Protein AF-A0A7V8DP72-F1 (afdb_monomer)

Foldseek 3Di:
DPPDPDPLQLLLLLLVVQLCVPPVDDQPFDPVLSVQLSVLSNVLQVVLVVLVQDADADDPPDPDGDPLSLLLLQLLQCLVVVVPVSNQLSLCLNSVARDDPVSSVSSSSSSVSCVVRRRHRPHPPPPPDPRPPHPDDNDDDDD

Mean predicted aligned error: 9.47 Å

pLDDT: mean 74.62, std 17.78, range [30.67, 95.25]

Solvent-accessible surface area (backbone atoms only — not comparable to full-atom values): 8232 Å² total; per-residue (Å²): 133,81,78,76,63,56,68,18,55,46,52,33,52,54,54,51,54,56,32,52,70,73,66,82,56,85,62,85,57,50,70,69,38,46,52,50,19,34,50,31,30,25,52,35,42,51,48,37,44,76,73,70,44,80,78,60,72,65,64,97,82,61,88,68,72,31,74,48,48,48,30,48,49,38,24,33,21,21,44,64,69,67,38,63,66,56,19,52,53,26,39,24,64,61,66,64,43,88,69,52,69,70,58,54,50,39,45,39,52,19,23,46,30,30,43,75,23,56,48,62,58,73,74,71,85,63,74,83,69,77,79,76,63,90,87,60,74,84,74,74,82,80,131

Radius of gyration: 14.52 Å; Cα contacts (8 Å, |Δi|>4): 162; chains: 1; bounding box: 36×40×39 Å

Nearest PDB structures (foldseek):
  3bey-assembly1_A  TM=6.006E-01  e=5.080E+00  Methanothermobacter thermautotrophicus str. Delta H

Secondary structure (DSSP, 8-state):
---PPPHHHHHHHHHHHHHHHHH-S-----HHHHHHHHHHHHHHHHHHHHTT-------TT-SSPPHHHHHHHHHHHHHHTT-HHHHHHHHHHHHSSPPPHHHHHHHHHHHHHHHHTT-PPPP--S--PPPPPTT---PPPP-

Sequence (143 aa):
MIKALESGAQLALHAMRRAALQDGKSCPVRTEKVISAQLRMRDFANMLLNDGRHLNLGAIGELEATPDERSLLNVLSAAQHHDQEAFIAALRWLVGREPNDNIRDTARLAAFAFSEAGWTWGAPNVPRAPEPPYGMKAVRPVE

Structure (mmCIF, N/CA/C/O backbone):
data_AF-A0A7V8DP72-F1
#
_entry.id   AF-A0A7V8DP72-F1
#
loop_
_atom_site.group_PDB
_atom_site.id
_atom_site.type_symbol
_atom_site.label_atom_id
_atom_site.label_alt_id
_atom_site.label_comp_id
_atom_site.label_asym_id
_atom_site.label_entity_id
_atom_site.label_seq_id
_atom_site.pdbx_PDB_ins_code
_atom_site.Cartn_x
_atom_site.Cartn_y
_atom_site.Cartn_z
_atom_site.occupancy
_atom_site.B_iso_or_equiv
_atom_site.auth_seq_id
_atom_site.auth_comp_id
_atom_site.auth_asym_id
_atom_site.auth_atom_id
_atom_sit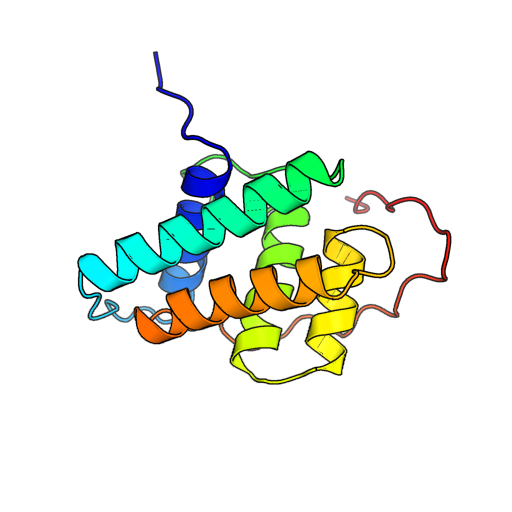e.pdbx_PDB_model_num
ATOM 1 N N . MET A 1 1 ? -11.449 25.802 -6.218 1.00 30.67 1 MET A N 1
ATOM 2 C CA . MET A 1 1 ? -10.019 25.545 -5.946 1.00 30.67 1 MET A CA 1
ATOM 3 C C . MET A 1 1 ? -9.954 24.323 -5.038 1.00 30.67 1 MET A C 1
ATOM 5 O O . MET A 1 1 ? -10.078 24.455 -3.828 1.00 30.67 1 MET A O 1
ATOM 9 N N . ILE A 1 2 ? -9.953 23.120 -5.619 1.00 34.78 2 ILE A N 1
ATOM 10 C CA . ILE A 1 2 ? -9.930 21.877 -4.836 1.00 34.78 2 ILE A CA 1
ATOM 11 C C . ILE A 1 2 ? -8.514 21.779 -4.277 1.00 34.78 2 ILE A C 1
ATOM 13 O O . ILE A 1 2 ? -7.564 21.723 -5.053 1.00 34.78 2 ILE A O 1
ATOM 17 N N . LYS A 1 3 ? -8.360 21.862 -2.952 1.00 39.97 3 LYS A N 1
ATOM 18 C CA . LYS A 1 3 ? -7.073 21.607 -2.298 1.00 39.97 3 LYS A CA 1
ATOM 19 C C . LYS A 1 3 ? -6.677 20.183 -2.679 1.00 39.97 3 LYS A C 1
ATOM 21 O O . LYS A 1 3 ? -7.301 19.240 -2.198 1.00 39.97 3 LYS A O 1
ATOM 26 N N . ALA A 1 4 ? -5.725 20.040 -3.599 1.00 59.25 4 ALA A N 1
ATOM 27 C CA . ALA A 1 4 ? -5.142 18.746 -3.904 1.00 59.25 4 ALA A CA 1
ATOM 28 C C . ALA A 1 4 ? -4.592 18.198 -2.584 1.00 59.25 4 ALA A C 1
ATOM 30 O O . ALA A 1 4 ? -3.815 18.871 -1.905 1.00 59.25 4 ALA A O 1
ATOM 31 N N . LEU A 1 5 ? -5.103 17.047 -2.159 1.00 62.97 5 LEU A N 1
ATOM 32 C CA . LEU A 1 5 ? -4.605 16.369 -0.971 1.00 62.97 5 LEU A CA 1
ATOM 33 C C . LEU A 1 5 ? -3.134 16.015 -1.201 1.00 62.97 5 LEU A C 1
ATOM 35 O O . LEU A 1 5 ? -2.743 15.705 -2.325 1.00 62.97 5 LEU A O 1
ATOM 39 N N . GLU A 1 6 ? -2.321 16.050 -0.145 1.00 75.56 6 GLU A N 1
ATOM 40 C CA . GLU A 1 6 ? -0.961 15.507 -0.212 1.00 75.56 6 GLU A CA 1
ATOM 41 C C . GLU A 1 6 ? -1.025 14.059 -0.715 1.00 75.56 6 GLU A C 1
ATOM 43 O O . GLU A 1 6 ? -1.928 13.315 -0.316 1.00 75.56 6 GLU A O 1
ATOM 48 N N . SER A 1 7 ? -0.073 13.638 -1.555 1.00 70.19 7 SER A N 1
ATOM 49 C CA . SER A 1 7 ? -0.108 12.323 -2.213 1.00 70.19 7 SER A CA 1
ATOM 50 C C . SER A 1 7 ? -0.362 11.187 -1.219 1.00 70.19 7 SER A C 1
ATOM 52 O O . SER A 1 7 ? -1.201 10.331 -1.468 1.00 70.19 7 SER A O 1
ATOM 54 N N . GLY A 1 8 ? 0.270 11.229 -0.041 1.00 73.81 8 GLY A N 1
ATOM 55 C CA . GLY A 1 8 ? 0.049 10.265 1.040 1.00 73.81 8 GLY A CA 1
ATOM 56 C C . GLY A 1 8 ? -1.380 10.218 1.593 1.00 73.81 8 GLY A C 1
ATOM 57 O O . GLY A 1 8 ? -1.904 9.138 1.858 1.00 73.81 8 GLY A O 1
ATOM 58 N N . ALA A 1 9 ? -2.034 11.371 1.729 1.00 76.25 9 ALA A N 1
ATOM 59 C CA . ALA A 1 9 ? -3.424 11.454 2.169 1.00 76.25 9 ALA A CA 1
ATOM 60 C C . ALA A 1 9 ? -4.387 10.964 1.079 1.00 76.25 9 ALA A C 1
ATOM 62 O O . ALA A 1 9 ? -5.340 10.248 1.385 1.00 76.25 9 ALA A O 1
ATOM 63 N N . GLN A 1 10 ? -4.114 11.287 -0.191 1.00 80.44 10 GLN A N 1
ATOM 64 C CA . GLN A 1 10 ? -4.858 10.733 -1.322 1.00 80.44 10 GLN A CA 1
ATOM 65 C C . GLN A 1 10 ? -4.730 9.204 -1.337 1.00 80.44 10 GLN A C 1
ATOM 67 O O . GLN A 1 10 ? -5.734 8.502 -1.286 1.00 80.44 10 GLN A O 1
ATOM 72 N N . LEU A 1 11 ? -3.506 8.683 -1.282 1.00 79.62 11 LEU A N 1
ATOM 73 C CA . LEU A 1 11 ? -3.202 7.254 -1.191 1.00 79.62 11 LEU A CA 1
ATOM 74 C C . LEU A 1 11 ? -3.959 6.548 -0.061 1.00 79.62 11 LEU A C 1
ATOM 76 O O . LEU A 1 11 ? -4.595 5.520 -0.294 1.00 79.62 11 LEU A O 1
ATOM 80 N N . ALA A 1 12 ? -3.947 7.121 1.143 1.00 82.88 12 ALA A N 1
ATOM 81 C CA . ALA A 1 12 ? -4.679 6.573 2.279 1.00 82.88 12 ALA A CA 1
ATOM 82 C C . ALA A 1 12 ? -6.192 6.537 2.027 1.00 82.88 12 ALA A C 1
ATOM 84 O O . ALA A 1 12 ? -6.842 5.535 2.313 1.00 82.88 12 ALA A O 1
ATOM 85 N N . LEU A 1 13 ? -6.756 7.600 1.450 1.00 78.62 13 LEU A N 1
ATOM 86 C CA . LEU A 1 13 ? -8.180 7.667 1.122 1.00 78.62 13 LEU A CA 1
ATOM 87 C C . LEU A 1 13 ? -8.574 6.654 0.043 1.00 78.62 13 LEU A C 1
ATOM 89 O O . LEU A 1 13 ? -9.609 6.002 0.182 1.00 78.62 13 LEU A O 1
ATOM 93 N N . HIS A 1 14 ? -7.758 6.478 -0.997 1.00 79.50 14 HIS A N 1
ATOM 94 C CA . HIS A 1 14 ? -7.991 5.449 -2.012 1.00 79.50 14 HIS A CA 1
ATOM 95 C C . HIS A 1 14 ? -7.941 4.046 -1.391 1.00 79.50 14 HIS A C 1
ATOM 97 O O . HIS A 1 14 ? -8.859 3.252 -1.604 1.00 79.50 14 HIS A O 1
ATOM 103 N N . ALA A 1 15 ? -6.948 3.767 -0.539 1.00 77.44 15 ALA A N 1
ATOM 104 C CA . ALA A 1 15 ? -6.837 2.489 0.161 1.00 77.44 15 ALA A CA 1
ATOM 105 C C . ALA A 1 15 ? -8.059 2.196 1.052 1.00 77.44 15 ALA A C 1
ATOM 107 O O . ALA A 1 15 ? -8.622 1.100 0.983 1.00 77.44 15 ALA A O 1
ATOM 108 N N . MET A 1 16 ? -8.520 3.184 1.829 1.00 77.94 16 MET A N 1
ATOM 109 C CA . MET A 1 16 ? -9.706 3.057 2.687 1.00 77.94 16 MET A CA 1
ATOM 110 C C . MET A 1 16 ? -10.983 2.819 1.885 1.00 77.94 16 MET A C 1
ATOM 112 O O . MET A 1 16 ? -11.778 1.947 2.228 1.00 77.94 16 MET A O 1
ATOM 116 N N . ARG A 1 17 ? -11.190 3.578 0.802 1.00 76.31 17 ARG A N 1
ATOM 117 C CA . ARG A 1 17 ? -12.374 3.424 -0.053 1.00 76.31 17 ARG A CA 1
ATOM 118 C C . ARG A 1 17 ? -12.443 2.035 -0.668 1.00 76.31 17 ARG A C 1
ATOM 120 O O . ARG A 1 17 ? -13.515 1.442 -0.714 1.00 76.31 17 ARG A O 1
ATOM 127 N N . ARG A 1 18 ? -11.309 1.513 -1.134 1.00 72.62 18 ARG A N 1
ATOM 128 C CA . ARG A 1 18 ? -11.244 0.189 -1.762 1.00 72.62 18 ARG A CA 1
ATOM 129 C C . ARG A 1 18 ? -11.448 -0.938 -0.752 1.00 72.62 18 ARG A C 1
ATOM 131 O O . ARG A 1 18 ? -12.151 -1.885 -1.085 1.00 72.62 18 ARG A O 1
ATOM 138 N N . ALA A 1 19 ? -10.936 -0.802 0.473 1.00 71.31 19 ALA A N 1
ATOM 139 C CA . ALA A 1 19 ? -11.243 -1.733 1.562 1.00 71.31 19 ALA A CA 1
ATOM 140 C C . ALA A 1 19 ? -12.747 -1.740 1.900 1.00 71.31 19 ALA A C 1
ATOM 142 O O . ALA A 1 19 ? -13.361 -2.798 2.001 1.00 71.31 19 ALA A O 1
ATOM 143 N N . ALA A 1 20 ? -13.378 -0.562 1.985 1.00 67.31 20 ALA A N 1
ATOM 144 C CA . ALA A 1 20 ? -14.800 -0.440 2.318 1.00 67.31 20 ALA A CA 1
ATOM 145 C C . ALA A 1 20 ? -15.747 -1.072 1.277 1.00 67.31 20 ALA A C 1
ATOM 147 O O . ALA A 1 20 ? -16.838 -1.518 1.631 1.00 67.31 20 ALA A O 1
ATOM 148 N N . LEU A 1 21 ? -15.345 -1.125 0.001 1.00 63.16 21 LEU A N 1
ATOM 149 C CA . LEU A 1 21 ? -16.145 -1.730 -1.070 1.00 63.16 21 LEU A CA 1
ATOM 150 C C . LEU A 1 21 ? -16.156 -3.266 -1.038 1.00 63.16 21 LEU A C 1
ATOM 152 O O . LEU A 1 21 ? -17.069 -3.853 -1.612 1.00 63.16 21 LEU A O 1
ATOM 156 N N . GLN A 1 22 ? -15.166 -3.918 -0.417 1.00 57.94 22 GLN A N 1
ATOM 157 C CA . GLN A 1 22 ? -15.058 -5.381 -0.455 1.00 57.94 22 GLN A CA 1
ATOM 158 C C . GLN A 1 22 ? -15.936 -6.095 0.575 1.00 57.94 22 GLN A C 1
ATOM 160 O O . GLN A 1 22 ? -16.436 -7.171 0.267 1.00 57.94 22 GLN A O 1
ATOM 165 N N . ASP A 1 23 ? -16.183 -5.493 1.742 1.00 52.91 23 ASP A N 1
ATOM 166 C CA . ASP A 1 23 ? -16.837 -6.214 2.843 1.00 52.91 23 ASP A CA 1
ATOM 167 C C . ASP A 1 23 ? -18.233 -5.717 3.228 1.00 52.91 23 ASP A C 1
ATOM 169 O O . ASP A 1 23 ? -18.876 -6.344 4.070 1.00 52.91 23 ASP A O 1
ATOM 173 N N . GLY A 1 24 ? -18.742 -4.618 2.652 1.00 46.06 24 GLY A N 1
ATOM 174 C CA . GLY A 1 24 ? -20.112 -4.113 2.886 1.00 46.06 24 GLY A CA 1
ATOM 175 C C . GLY A 1 24 ? -20.474 -3.803 4.352 1.00 46.06 24 GLY A C 1
ATOM 176 O O . GLY A 1 24 ? -21.573 -3.333 4.644 1.00 46.06 24 GLY A O 1
ATOM 177 N N . LYS A 1 25 ? -19.559 -4.050 5.291 1.00 46.47 25 LYS A N 1
ATOM 178 C CA . LYS A 1 25 ? -19.704 -3.863 6.725 1.00 46.47 25 LYS A CA 1
ATOM 179 C C . LYS A 1 25 ? -18.981 -2.583 7.102 1.00 46.47 25 LYS A C 1
ATOM 181 O O . LYS A 1 25 ? -17.793 -2.417 6.840 1.00 46.47 25 LYS A O 1
ATOM 186 N N . SER A 1 26 ? -19.725 -1.683 7.738 1.00 45.38 26 SER A N 1
ATOM 187 C CA . SER A 1 26 ? -19.198 -0.5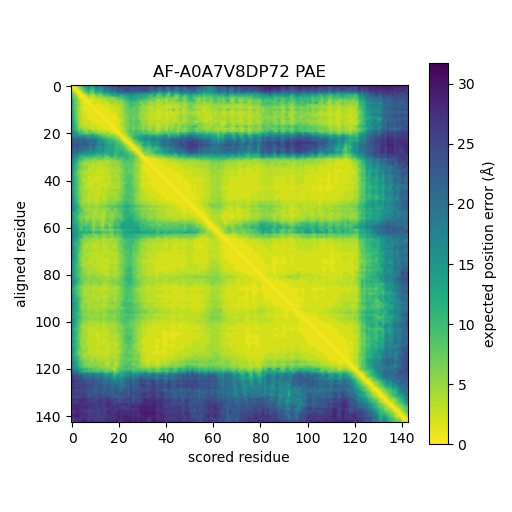09 8.428 1.00 45.38 26 SER A CA 1
ATOM 188 C C . SER A 1 26 ? -18.034 -0.936 9.322 1.00 45.38 26 SER A C 1
ATOM 190 O O . SER A 1 26 ? -18.260 -1.551 10.365 1.00 45.38 26 SER A O 1
ATOM 192 N N . CYS A 1 27 ? -16.795 -0.638 8.921 1.00 51.22 27 CYS A N 1
ATOM 193 C CA . CYS A 1 27 ? -15.641 -0.869 9.781 1.00 51.22 27 CYS A CA 1
ATOM 194 C C . CYS A 1 27 ? -15.868 -0.099 11.097 1.00 51.22 27 CYS A C 1
ATOM 196 O O . CYS A 1 27 ? -16.217 1.085 11.055 1.00 51.22 27 CYS A O 1
ATOM 198 N N . PRO A 1 28 ? -15.720 -0.728 12.274 1.00 52.88 28 PRO A N 1
ATOM 199 C CA . PRO A 1 28 ? -15.812 -0.041 13.556 1.00 52.88 28 PRO A CA 1
ATOM 200 C C . PRO A 1 28 ? -14.499 0.712 13.794 1.00 52.88 28 PRO A C 1
ATOM 202 O O . PRO A 1 28 ? -13.638 0.295 14.568 1.00 52.88 28 PRO A O 1
ATOM 205 N N . VAL A 1 29 ? -14.300 1.795 13.048 1.00 60.88 29 VAL A N 1
ATOM 206 C CA . VAL A 1 29 ? -13.015 2.483 12.999 1.00 60.88 29 VAL A CA 1
ATOM 207 C C . VAL A 1 29 ? -12.877 3.451 14.175 1.00 60.88 29 VAL A C 1
ATOM 209 O O . VAL A 1 29 ? -13.699 4.348 14.354 1.00 60.88 29 VAL A O 1
ATOM 212 N N . ARG A 1 30 ? -11.814 3.309 14.975 1.00 64.31 30 ARG A N 1
ATOM 213 C CA . ARG A 1 30 ? -11.434 4.321 15.977 1.00 64.31 30 ARG A CA 1
ATOM 214 C C . ARG A 1 30 ? -10.642 5.434 15.294 1.00 64.31 30 ARG A C 1
ATOM 216 O O . ARG A 1 30 ? -9.612 5.148 14.686 1.00 64.31 30 ARG A O 1
ATOM 223 N N . THR A 1 31 ? -11.077 6.686 15.440 1.00 73.12 31 THR A N 1
ATOM 224 C CA . THR A 1 31 ? -10.493 7.866 14.770 1.00 73.12 31 THR A CA 1
ATOM 225 C C . THR A 1 31 ? -8.974 7.977 14.939 1.00 73.12 31 THR A C 1
ATOM 227 O O . THR A 1 31 ? -8.271 8.300 13.990 1.00 73.12 31 THR A O 1
ATOM 230 N N . GLU A 1 32 ? -8.431 7.638 16.107 1.00 80.19 32 GLU A N 1
ATOM 231 C CA . GLU A 1 32 ? -6.981 7.677 16.360 1.00 80.19 32 GLU A CA 1
ATOM 232 C C . GLU A 1 32 ? -6.197 6.669 15.508 1.00 80.19 32 GLU A C 1
ATOM 234 O O . GLU A 1 32 ? -5.141 6.986 14.961 1.00 80.19 32 GLU A O 1
ATOM 239 N N . LYS A 1 33 ? -6.737 5.458 15.339 1.00 83.12 33 LYS A N 1
ATOM 240 C CA . LYS A 1 33 ? -6.103 4.420 14.523 1.00 83.12 33 LYS A CA 1
ATOM 241 C C . LYS A 1 33 ? -6.170 4.754 13.035 1.00 83.12 33 LYS A C 1
ATOM 243 O O . LYS A 1 33 ? -5.227 4.460 12.309 1.00 83.12 33 LYS A O 1
ATOM 248 N N . VAL A 1 34 ? -7.231 5.444 12.603 1.00 81.06 34 VAL A N 1
ATOM 249 C CA . VAL A 1 34 ? -7.313 6.026 11.250 1.00 81.06 34 VAL A CA 1
ATOM 250 C C . VAL A 1 34 ? -6.171 6.968 10.991 1.00 81.06 34 VAL A C 1
ATOM 252 O O . VAL A 1 34 ? -5.493 6.846 9.977 1.00 81.06 34 VAL A O 1
ATOM 255 N N . ILE A 1 35 ? -5.973 7.905 11.912 1.00 83.62 35 ILE A N 1
ATOM 256 C CA . ILE A 1 35 ? -4.939 8.919 11.784 1.00 83.62 35 ILE A CA 1
ATOM 257 C C . ILE A 1 35 ? -3.572 8.234 11.735 1.00 83.62 35 ILE A C 1
ATOM 259 O O . ILE A 1 35 ? -2.779 8.539 10.851 1.00 83.62 35 ILE A O 1
ATOM 263 N N . SER A 1 36 ? -3.324 7.242 12.595 1.00 87.44 36 SER A N 1
ATOM 264 C CA . SER A 1 36 ? -2.097 6.436 12.544 1.00 87.44 36 SER A CA 1
ATOM 265 C C . SER A 1 36 ? -1.898 5.762 11.179 1.00 87.44 36 SER A C 1
ATOM 267 O O . SER A 1 36 ? -0.843 5.915 10.564 1.00 87.44 36 SER A O 1
ATOM 269 N N . ALA A 1 37 ? -2.923 5.093 10.642 1.00 86.88 37 ALA A N 1
ATOM 270 C CA . ALA A 1 37 ? -2.861 4.456 9.327 1.00 86.88 37 ALA A CA 1
ATOM 271 C C . ALA A 1 37 ? -2.591 5.464 8.195 1.00 86.88 37 ALA A C 1
ATOM 273 O O . ALA A 1 37 ? -1.753 5.216 7.329 1.00 86.88 37 ALA A O 1
ATOM 274 N N . GLN A 1 38 ? -3.234 6.636 8.232 1.00 85.94 38 GLN A N 1
ATOM 275 C CA . GLN A 1 38 ? -2.991 7.722 7.276 1.00 85.94 38 GLN A CA 1
ATOM 276 C C . GLN A 1 38 ? -1.556 8.238 7.349 1.00 85.94 38 GLN A C 1
ATOM 278 O O . GLN A 1 38 ? -0.933 8.457 6.311 1.00 85.94 38 GLN A O 1
ATOM 283 N N . LEU A 1 39 ? -1.018 8.407 8.559 1.00 89.69 39 LEU A N 1
ATOM 284 C CA . LEU A 1 39 ? 0.360 8.844 8.767 1.00 89.69 39 LEU A CA 1
ATOM 285 C C . LEU A 1 39 ? 1.348 7.820 8.206 1.00 89.69 39 LEU A C 1
ATOM 287 O O . LEU A 1 39 ? 2.222 8.198 7.432 1.00 89.69 39 LEU A O 1
ATOM 291 N N . ARG A 1 40 ? 1.161 6.527 8.495 1.00 92.19 40 ARG A N 1
ATOM 292 C CA . ARG A 1 40 ? 2.021 5.468 7.942 1.00 92.19 40 ARG A CA 1
ATOM 293 C C . ARG A 1 40 ? 1.930 5.370 6.426 1.00 92.19 40 ARG A C 1
ATOM 295 O O . ARG A 1 40 ? 2.941 5.164 5.761 1.00 92.19 40 ARG A O 1
ATOM 302 N N . MET A 1 41 ? 0.739 5.565 5.866 1.00 90.31 41 MET A N 1
ATOM 303 C CA . MET A 1 41 ? 0.567 5.597 4.418 1.00 90.31 41 MET A CA 1
ATOM 304 C C . MET A 1 41 ? 1.268 6.797 3.785 1.00 90.31 41 MET A C 1
ATOM 306 O O . MET A 1 41 ? 1.841 6.683 2.702 1.00 90.31 41 MET A O 1
ATOM 310 N N . ARG A 1 42 ? 1.257 7.944 4.468 1.00 89.81 42 ARG A N 1
ATOM 311 C CA . ARG A 1 42 ? 1.997 9.127 4.040 1.00 89.81 42 ARG A CA 1
ATOM 312 C C . ARG A 1 42 ? 3.503 8.911 4.108 1.00 89.81 42 ARG A C 1
ATOM 314 O O . ARG A 1 42 ? 4.184 9.278 3.157 1.00 89.81 42 ARG A O 1
ATOM 321 N N . ASP A 1 43 ? 4.008 8.282 5.164 1.00 91.50 43 ASP A N 1
ATOM 322 C CA . ASP A 1 43 ? 5.426 7.924 5.270 1.00 91.50 43 ASP A CA 1
ATOM 323 C C . ASP A 1 43 ? 5.835 7.007 4.110 1.00 91.50 43 ASP A C 1
ATOM 325 O O . ASP A 1 43 ? 6.832 7.261 3.431 1.00 91.50 43 ASP A O 1
ATOM 329 N N . PHE A 1 44 ? 5.010 5.997 3.811 1.00 91.56 44 PHE A N 1
ATOM 330 C CA . PHE A 1 44 ? 5.246 5.098 2.687 1.00 91.56 44 PHE A CA 1
ATOM 331 C C . PHE A 1 44 ? 5.234 5.834 1.342 1.00 91.56 44 PHE A C 1
ATOM 333 O O . PHE A 1 44 ? 6.146 5.672 0.533 1.00 91.56 44 PHE A O 1
ATOM 340 N N . ALA A 1 45 ? 4.241 6.691 1.117 1.00 89.00 45 ALA A N 1
ATOM 341 C CA . ALA A 1 45 ? 4.124 7.493 -0.094 1.00 89.00 45 ALA A CA 1
ATOM 342 C C . ALA A 1 45 ? 5.319 8.429 -0.304 1.00 89.00 45 ALA A C 1
ATOM 344 O O . ALA A 1 45 ? 5.855 8.513 -1.407 1.00 89.00 45 ALA A O 1
ATOM 345 N N . ASN A 1 46 ? 5.748 9.112 0.757 1.00 89.38 46 ASN A N 1
ATOM 346 C CA . ASN A 1 46 ? 6.898 10.007 0.722 1.00 89.38 46 ASN A CA 1
ATOM 347 C C . ASN A 1 46 ? 8.179 9.238 0.422 1.00 89.38 46 ASN A C 1
ATOM 349 O O . ASN A 1 46 ? 9.009 9.703 -0.352 1.00 89.38 46 ASN A O 1
ATOM 353 N N . MET A 1 47 ? 8.330 8.044 0.990 1.00 91.31 47 MET A N 1
ATOM 354 C CA . MET A 1 47 ? 9.465 7.192 0.678 1.00 91.31 47 MET A CA 1
ATOM 355 C C . MET A 1 47 ? 9.456 6.756 -0.789 1.00 91.31 47 MET A C 1
ATOM 357 O O . MET A 1 47 ? 10.490 6.880 -1.429 1.00 91.31 47 MET A O 1
ATOM 361 N N . LEU A 1 48 ? 8.320 6.322 -1.348 1.00 88.81 48 LEU A N 1
ATOM 362 C CA . LEU A 1 48 ? 8.226 5.989 -2.777 1.00 88.81 48 LEU A CA 1
ATOM 363 C C . LEU A 1 48 ? 8.580 7.191 -3.660 1.00 88.81 48 LEU A C 1
ATOM 365 O O . LEU A 1 48 ? 9.339 7.049 -4.615 1.00 88.81 48 LEU A O 1
ATOM 369 N N . LEU A 1 49 ? 8.089 8.380 -3.310 1.00 87.75 49 LEU A N 1
ATOM 370 C CA . LEU A 1 49 ? 8.401 9.612 -4.028 1.00 87.75 49 LEU A CA 1
ATOM 371 C C . LEU A 1 49 ? 9.901 9.939 -3.979 1.00 87.75 49 LEU A C 1
ATOM 373 O O . LEU A 1 49 ? 10.500 10.208 -5.018 1.00 87.75 49 LEU A O 1
ATOM 377 N N . ASN A 1 50 ? 10.514 9.868 -2.795 1.00 87.25 50 ASN A N 1
ATOM 378 C CA . ASN A 1 50 ? 11.950 10.094 -2.601 1.00 87.25 50 ASN A CA 1
ATOM 379 C C . ASN A 1 50 ? 12.804 9.045 -3.328 1.00 87.25 50 ASN A C 1
ATOM 381 O O . ASN A 1 50 ? 13.913 9.341 -3.765 1.00 87.25 50 ASN A O 1
ATOM 385 N N . ASP A 1 51 ? 12.272 7.834 -3.484 1.00 84.06 51 ASP A N 1
ATOM 386 C CA . ASP A 1 51 ? 12.876 6.729 -4.228 1.00 84.06 51 ASP A CA 1
ATOM 387 C C . ASP A 1 51 ? 12.755 6.905 -5.762 1.00 84.06 51 ASP A C 1
ATOM 389 O O . ASP A 1 51 ? 13.338 6.135 -6.532 1.00 84.06 51 ASP A O 1
ATOM 393 N N . GLY A 1 52 ? 12.032 7.943 -6.210 1.00 84.62 52 GLY A N 1
ATOM 394 C CA . GLY A 1 52 ? 11.788 8.294 -7.612 1.00 84.62 52 GLY A CA 1
ATOM 395 C C . GLY A 1 52 ? 10.523 7.667 -8.210 1.00 84.62 52 GLY A C 1
ATOM 396 O O . GLY A 1 52 ? 10.287 7.778 -9.415 1.00 84.62 52 GLY A O 1
ATOM 397 N N . ARG A 1 53 ? 9.695 6.998 -7.399 1.00 86.31 53 ARG A N 1
ATOM 398 C CA . ARG A 1 53 ? 8.462 6.340 -7.838 1.00 86.31 53 ARG A CA 1
ATOM 399 C C . ARG A 1 53 ? 7.248 7.250 -7.653 1.00 86.31 53 ARG A C 1
ATOM 401 O O . ARG A 1 53 ? 6.675 7.362 -6.573 1.00 86.31 53 ARG A O 1
ATOM 408 N N . HIS A 1 54 ? 6.797 7.830 -8.760 1.00 85.69 54 HIS A N 1
ATOM 409 C CA . HIS A 1 54 ? 5.544 8.583 -8.832 1.00 85.69 54 HIS A CA 1
ATOM 410 C C . HIS A 1 54 ? 4.382 7.638 -9.129 1.00 85.69 54 HIS A C 1
ATOM 412 O O . HIS A 1 54 ? 4.368 7.026 -10.194 1.00 85.69 54 HIS A O 1
ATOM 418 N N . LEU A 1 55 ? 3.434 7.499 -8.201 1.00 83.62 55 LEU A N 1
ATOM 419 C CA . LEU A 1 55 ? 2.237 6.678 -8.396 1.00 83.62 55 LEU A CA 1
ATOM 420 C C . LEU A 1 55 ? 1.147 7.465 -9.136 1.00 83.62 55 LEU A C 1
ATOM 422 O O . LEU A 1 55 ? 0.828 8.592 -8.760 1.00 83.62 55 LEU A O 1
ATOM 426 N N . ASN A 1 56 ? 0.549 6.848 -10.151 1.00 83.44 56 ASN A N 1
ATOM 427 C CA . ASN A 1 56 ? -0.613 7.355 -10.868 1.00 83.44 56 ASN A CA 1
ATOM 428 C C . ASN A 1 56 ? -1.883 6.924 -10.135 1.00 83.44 56 ASN A C 1
ATOM 430 O O . ASN A 1 56 ? -2.350 5.795 -10.285 1.00 83.44 56 ASN A O 1
ATOM 434 N N . LEU A 1 57 ? -2.425 7.821 -9.320 1.00 81.75 57 LEU A N 1
ATOM 435 C CA . LEU A 1 57 ? -3.657 7.592 -8.568 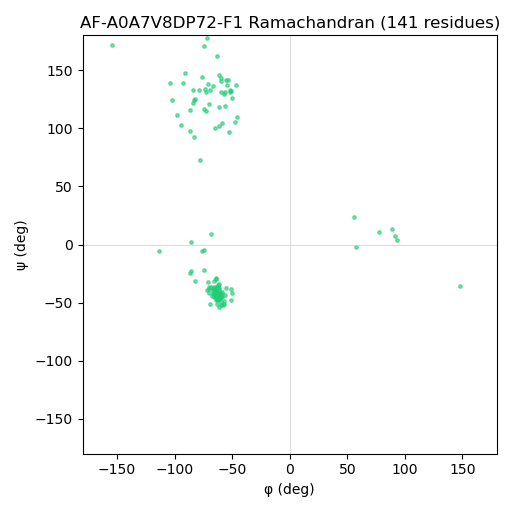1.00 81.75 57 LEU A CA 1
ATOM 436 C C . LEU A 1 57 ? -4.862 8.063 -9.382 1.00 81.75 57 LEU A C 1
ATOM 438 O O . LEU A 1 57 ? -4.758 9.033 -10.135 1.00 81.75 57 LEU A O 1
ATOM 442 N N . GLY A 1 58 ? -5.993 7.384 -9.220 1.00 77.38 58 GLY A N 1
ATOM 443 C CA . GLY A 1 58 ? -7.256 7.779 -9.831 1.00 77.38 58 GLY A CA 1
ATOM 444 C C . GLY A 1 58 ? -7.839 9.021 -9.162 1.00 77.38 58 GLY A C 1
ATOM 445 O O . GLY A 1 58 ? -7.303 9.549 -8.178 1.00 77.38 58 GLY A O 1
ATOM 446 N N . ALA A 1 59 ? -8.976 9.495 -9.668 1.00 75.75 59 ALA A N 1
ATOM 447 C CA . ALA A 1 59 ? -9.688 10.581 -9.011 1.00 75.75 59 ALA A CA 1
ATOM 448 C C . ALA A 1 59 ? -10.445 10.073 -7.774 1.00 75.75 59 ALA A C 1
ATOM 450 O O . ALA A 1 59 ? -11.030 8.986 -7.756 1.00 75.75 59 ALA A O 1
ATOM 451 N N . ILE A 1 60 ? -10.509 10.903 -6.730 1.00 69.19 60 ILE A N 1
ATOM 452 C CA . ILE A 1 60 ? -11.340 10.626 -5.555 1.00 69.19 60 ILE A CA 1
ATOM 453 C C . ILE A 1 60 ? -12.805 10.649 -5.997 1.00 69.19 60 ILE A C 1
ATOM 455 O O . ILE A 1 60 ? -13.421 11.700 -6.118 1.00 69.19 60 ILE A O 1
ATOM 459 N N . GLY A 1 61 ? -13.389 9.478 -6.211 1.00 64.56 61 GLY A N 1
ATOM 460 C CA . GLY A 1 61 ? -14.754 9.353 -6.724 1.00 64.56 61 GLY A CA 1
ATOM 461 C C . GLY A 1 61 ? -14.894 8.114 -7.584 1.00 64.56 61 GLY A C 1
ATOM 462 O O . GLY A 1 61 ? -15.907 7.429 -7.491 1.00 64.56 61 GLY A O 1
ATOM 463 N N . GLU A 1 62 ? -13.833 7.798 -8.317 1.00 70.50 62 GLU A N 1
ATOM 464 C CA . GLU A 1 62 ? -13.788 6.696 -9.258 1.00 70.50 62 GLU A CA 1
ATOM 465 C C . GLU A 1 62 ? -13.779 5.352 -8.532 1.00 70.50 62 GLU A C 1
ATOM 467 O O . GLU A 1 62 ? -13.157 5.166 -7.480 1.00 70.50 62 GLU A O 1
ATOM 472 N N . LEU A 1 63 ? -14.558 4.421 -9.078 1.00 63.81 63 LEU A N 1
ATOM 473 C CA . LEU A 1 63 ? -14.645 3.056 -8.574 1.00 63.81 63 LEU A CA 1
ATOM 474 C C . LEU A 1 63 ? -13.553 2.172 -9.174 1.00 63.81 63 LEU A C 1
ATOM 476 O O . LEU A 1 63 ? -13.203 1.164 -8.565 1.00 63.81 63 LEU A O 1
ATOM 480 N N . GLU A 1 64 ? -13.004 2.529 -10.332 1.00 73.06 64 GLU A N 1
ATOM 481 C CA . GLU A 1 64 ? -11.945 1.759 -10.972 1.00 73.06 64 GLU A CA 1
ATOM 482 C C . GLU A 1 64 ? -10.584 2.130 -10.394 1.00 73.06 64 GLU A C 1
ATOM 484 O O . GLU A 1 64 ? -10.176 3.285 -10.416 1.00 73.06 64 GLU A O 1
ATOM 489 N N . ALA A 1 65 ? -9.885 1.126 -9.860 1.00 74.00 65 ALA A N 1
ATOM 490 C CA . ALA A 1 65 ? -8.532 1.314 -9.363 1.00 74.00 65 ALA A CA 1
ATOM 491 C C . ALA A 1 65 ? -7.541 1.327 -10.529 1.00 74.00 65 ALA A C 1
ATOM 493 O O . ALA A 1 65 ? -7.558 0.403 -11.360 1.00 74.00 65 ALA A O 1
ATOM 494 N N . THR A 1 66 ? -6.642 2.310 -10.535 1.00 82.56 66 THR A N 1
ATOM 495 C CA . THR A 1 66 ? -5.522 2.366 -11.479 1.00 82.56 66 THR A CA 1
ATOM 496 C C . THR A 1 66 ? -4.578 1.171 -11.274 1.00 82.56 66 THR A C 1
ATOM 498 O O . THR A 1 66 ? -4.593 0.528 -10.218 1.00 82.56 66 THR A O 1
ATOM 501 N N . PRO A 1 67 ? -3.712 0.844 -12.247 1.00 81.88 67 PRO A N 1
ATOM 502 C CA . PRO A 1 67 ? -2.706 -0.208 -12.078 1.00 81.88 67 PRO A CA 1
ATOM 503 C C . PRO A 1 67 ? -1.797 -0.004 -10.854 1.00 81.88 67 PRO A C 1
ATOM 505 O O . PRO A 1 67 ? -1.465 -0.967 -10.158 1.00 81.88 67 PRO A O 1
ATOM 508 N N . ASP A 1 68 ? -1.437 1.247 -10.559 1.00 83.88 68 ASP A N 1
ATOM 509 C CA . ASP A 1 68 ? -0.605 1.598 -9.405 1.00 83.88 68 ASP A CA 1
ATOM 510 C C . ASP A 1 68 ? -1.362 1.394 -8.089 1.00 83.88 68 ASP A C 1
ATOM 512 O O . ASP A 1 68 ? -0.819 0.822 -7.146 1.00 83.88 68 ASP A O 1
ATOM 516 N N . GLU A 1 69 ? -2.641 1.773 -8.040 1.00 81.31 69 GLU A N 1
ATOM 517 C CA . GLU A 1 69 ? -3.504 1.526 -6.883 1.00 81.31 69 GLU A CA 1
ATOM 518 C C . GLU A 1 69 ? -3.737 0.032 -6.653 1.00 81.31 69 GLU A C 1
ATOM 520 O O . GLU A 1 69 ? -3.702 -0.427 -5.514 1.00 81.31 69 GLU A O 1
ATOM 525 N N . ARG A 1 70 ? -3.922 -0.759 -7.715 1.00 82.12 70 ARG A N 1
ATOM 526 C CA . ARG A 1 70 ? -4.027 -2.224 -7.608 1.00 82.12 70 ARG A CA 1
ATOM 527 C C . ARG A 1 70 ? -2.738 -2.835 -7.067 1.00 82.12 70 ARG A C 1
ATOM 529 O O . ARG A 1 70 ? -2.793 -3.661 -6.161 1.00 82.12 70 ARG A O 1
ATOM 536 N N . SER A 1 71 ? -1.587 -2.414 -7.591 1.00 85.25 71 SER A N 1
ATOM 537 C CA . SER A 1 71 ? -0.278 -2.907 -7.142 1.00 85.25 71 SER A CA 1
ATOM 538 C C . SER A 1 71 ? -0.040 -2.576 -5.671 1.00 85.25 71 S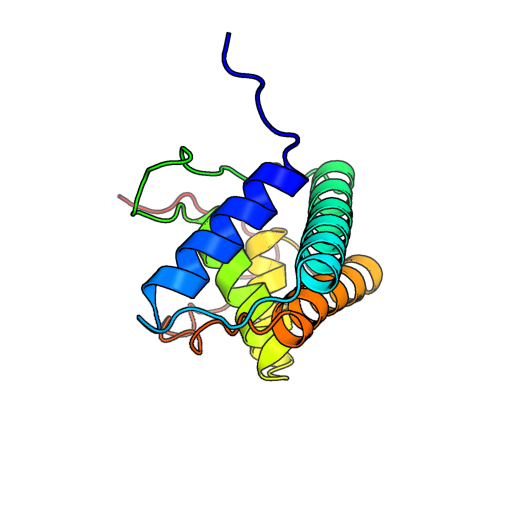ER A C 1
ATOM 540 O O . SER A 1 71 ? 0.382 -3.431 -4.896 1.00 85.25 71 SER A O 1
ATOM 542 N N . LEU A 1 72 ? -0.393 -1.356 -5.265 1.00 86.62 72 LEU A N 1
ATOM 543 C CA . LEU A 1 72 ? -0.352 -0.926 -3.877 1.00 86.62 72 LEU A CA 1
ATOM 544 C C . LEU A 1 72 ? -1.257 -1.780 -2.982 1.00 86.62 72 LEU A C 1
ATOM 546 O O . LEU A 1 72 ? -0.818 -2.247 -1.935 1.00 86.62 72 LEU A O 1
ATOM 550 N N . LEU A 1 73 ? -2.512 -1.993 -3.373 1.00 84.31 73 LEU A N 1
ATOM 551 C CA . LEU A 1 73 ? -3.448 -2.803 -2.592 1.00 84.31 73 LEU A CA 1
ATOM 552 C C . LEU A 1 73 ? -2.965 -4.250 -2.457 1.00 84.31 73 LEU A C 1
ATOM 554 O O . LEU A 1 73 ? -3.097 -4.828 -1.383 1.00 84.31 73 LEU A O 1
ATOM 558 N N . ASN A 1 74 ? -2.341 -4.811 -3.495 1.00 84.81 74 ASN A N 1
ATOM 559 C CA . ASN A 1 74 ? -1.731 -6.139 -3.428 1.00 84.81 74 ASN A CA 1
ATOM 560 C C . ASN A 1 74 ? -0.580 -6.190 -2.415 1.00 84.81 74 ASN A C 1
ATOM 562 O O . ASN A 1 74 ? -0.505 -7.141 -1.642 1.00 84.81 74 ASN A O 1
ATOM 566 N N . VAL A 1 75 ? 0.281 -5.164 -2.374 1.00 89.62 75 VAL A N 1
ATOM 567 C CA . VAL A 1 75 ? 1.353 -5.044 -1.365 1.00 89.62 75 VAL A CA 1
ATOM 568 C C . VAL A 1 75 ? 0.763 -5.040 0.039 1.00 89.62 75 VAL A C 1
ATOM 570 O O . VAL A 1 75 ? 1.181 -5.815 0.899 1.00 89.62 75 VAL A O 1
ATOM 573 N N . LEU A 1 76 ? -0.216 -4.165 0.265 1.00 88.94 76 LEU A N 1
ATOM 574 C CA . LEU A 1 76 ? -0.842 -3.973 1.565 1.00 88.94 76 LEU A CA 1
ATOM 575 C C . LEU A 1 76 ? -1.576 -5.242 2.026 1.00 88.94 76 LEU A C 1
ATOM 577 O O . LEU A 1 76 ? -1.418 -5.675 3.166 1.00 88.94 76 LEU A O 1
ATOM 581 N N . SER A 1 77 ? -2.303 -5.893 1.118 1.00 86.00 77 SER A N 1
ATOM 582 C CA . SER A 1 77 ? -2.976 -7.160 1.386 1.00 86.00 77 SER A CA 1
ATOM 583 C C . SER A 1 77 ? -1.989 -8.285 1.694 1.00 86.00 77 SER A C 1
ATOM 585 O O . SER A 1 77 ? -2.179 -9.004 2.673 1.00 86.00 77 SER A O 1
ATOM 587 N N . ALA A 1 78 ? -0.938 -8.460 0.889 1.00 87.19 78 ALA A N 1
ATOM 588 C CA . ALA A 1 78 ? 0.048 -9.519 1.103 1.00 87.19 78 ALA A CA 1
ATOM 589 C C . ALA A 1 78 ? 0.793 -9.341 2.435 1.00 87.19 78 ALA A C 1
ATOM 591 O O . ALA A 1 78 ? 1.004 -10.311 3.163 1.00 87.19 78 ALA A O 1
ATOM 592 N N . ALA A 1 79 ? 1.108 -8.093 2.803 1.00 90.50 79 ALA A N 1
ATOM 593 C CA . ALA A 1 79 ? 1.683 -7.769 4.103 1.00 90.50 79 ALA A CA 1
ATOM 594 C C . ALA A 1 79 ? 0.751 -8.149 5.268 1.00 90.50 79 ALA A C 1
ATOM 596 O O . ALA A 1 79 ? 1.218 -8.742 6.239 1.00 90.50 79 ALA A O 1
ATOM 597 N N . GLN A 1 80 ? -0.555 -7.865 5.170 1.00 87.50 80 GLN A N 1
ATOM 598 C CA . GLN A 1 80 ? -1.531 -8.244 6.203 1.00 87.50 80 GLN A CA 1
ATOM 599 C C . GLN A 1 80 ? -1.721 -9.759 6.345 1.00 87.50 80 GLN A C 1
ATOM 601 O O . GLN A 1 80 ? -1.980 -10.232 7.447 1.00 87.50 80 GLN A O 1
ATOM 606 N N . HIS A 1 81 ? -1.581 -10.518 5.256 1.00 85.81 81 HIS A N 1
ATOM 607 C CA . HIS A 1 81 ? -1.711 -11.980 5.266 1.00 85.81 81 HIS A CA 1
ATOM 608 C C . HIS A 1 81 ? -0.407 -12.704 5.625 1.00 85.81 81 HIS A C 1
ATOM 610 O O . HIS A 1 81 ? -0.373 -13.932 5.618 1.00 85.81 81 HIS A O 1
ATOM 616 N N . HIS A 1 82 ? 0.664 -11.963 5.930 1.00 86.56 82 HIS A N 1
ATOM 617 C CA . HIS A 1 82 ? 1.995 -12.511 6.195 1.00 86.56 82 HIS A CA 1
ATOM 618 C C . HIS A 1 82 ? 2.555 -13.383 5.049 1.00 86.56 82 HIS A C 1
ATOM 620 O O . HIS A 1 82 ? 3.443 -14.205 5.275 1.00 86.56 82 HIS A O 1
ATOM 626 N N . ASP A 1 83 ? 2.087 -13.183 3.812 1.00 87.06 83 ASP A N 1
ATOM 627 C CA . ASP A 1 83 ? 2.616 -13.861 2.625 1.00 87.06 83 ASP A CA 1
ATOM 628 C C . ASP A 1 83 ? 3.861 -13.110 2.139 1.00 87.06 83 ASP A C 1
ATOM 630 O O . ASP A 1 83 ? 3.780 -12.127 1.399 1.00 87.06 83 ASP A O 1
ATOM 634 N N . GLN A 1 84 ? 5.031 -13.539 2.616 1.00 87.19 84 GLN A N 1
ATOM 635 C CA . GLN A 1 84 ? 6.296 -12.866 2.329 1.00 87.19 84 GLN A CA 1
ATOM 636 C C . GLN A 1 84 ? 6.660 -12.897 0.838 1.00 87.19 84 GLN A C 1
ATOM 638 O O . GLN A 1 84 ? 7.199 -11.908 0.338 1.00 87.19 84 GLN A O 1
ATOM 643 N N . GLU A 1 85 ? 6.367 -13.989 0.130 1.00 84.88 85 GLU A N 1
ATOM 644 C CA . GLU A 1 85 ? 6.666 -14.101 -1.300 1.00 84.88 85 GLU A CA 1
ATOM 645 C C . GLU A 1 85 ? 5.777 -13.156 -2.107 1.00 84.88 85 GLU A C 1
ATOM 647 O O . GLU A 1 85 ? 6.285 -12.330 -2.870 1.00 84.88 85 GLU A O 1
ATOM 652 N N . ALA A 1 86 ? 4.459 -13.202 -1.884 1.00 85.38 86 ALA A N 1
ATOM 653 C CA . ALA A 1 86 ? 3.527 -12.307 -2.562 1.00 85.38 86 ALA A CA 1
ATOM 654 C C . ALA A 1 86 ? 3.791 -10.838 -2.209 1.00 85.38 86 ALA A C 1
ATOM 656 O O . ALA A 1 86 ? 3.669 -9.965 -3.069 1.00 85.38 86 ALA A O 1
ATOM 657 N N . PHE A 1 87 ? 4.200 -10.559 -0.969 1.00 89.31 87 PHE A N 1
ATOM 658 C CA . PHE A 1 87 ? 4.557 -9.218 -0.526 1.00 89.31 87 PHE A CA 1
ATOM 659 C C . PHE A 1 87 ? 5.761 -8.670 -1.293 1.00 89.31 87 PHE A C 1
ATOM 661 O O . PHE A 1 87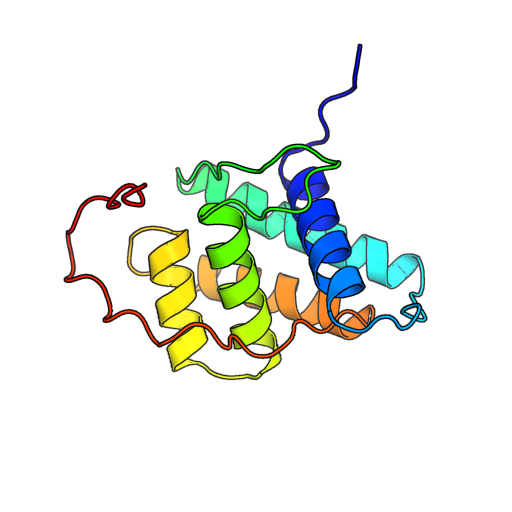 ? 5.681 -7.572 -1.842 1.00 89.31 87 PHE A O 1
ATOM 668 N N . ILE A 1 88 ? 6.857 -9.431 -1.376 1.00 87.81 88 ILE A N 1
ATOM 669 C CA . ILE A 1 88 ? 8.063 -9.001 -2.097 1.00 87.81 88 ILE A CA 1
ATOM 670 C C . ILE A 1 88 ? 7.764 -8.854 -3.592 1.00 87.81 88 ILE A C 1
ATOM 672 O O . ILE A 1 88 ? 8.142 -7.842 -4.182 1.00 87.81 88 ILE A O 1
ATOM 676 N N . ALA A 1 89 ? 7.040 -9.801 -4.193 1.00 85.75 89 ALA A N 1
ATOM 677 C CA . ALA A 1 89 ? 6.674 -9.746 -5.606 1.00 85.75 89 ALA A CA 1
ATOM 678 C C . ALA A 1 89 ? 5.800 -8.521 -5.932 1.00 85.75 89 ALA A C 1
ATOM 680 O O . ALA A 1 89 ? 6.079 -7.786 -6.882 1.00 85.75 89 ALA A O 1
ATOM 681 N N . ALA A 1 90 ? 4.768 -8.251 -5.127 1.00 86.94 90 AL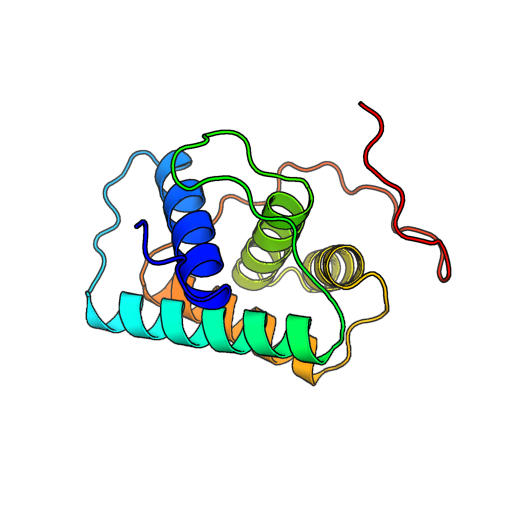A A N 1
ATOM 682 C CA . ALA A 1 90 ? 3.894 -7.096 -5.317 1.00 86.94 90 ALA A CA 1
ATOM 683 C C . ALA A 1 90 ? 4.642 -5.770 -5.093 1.00 86.94 90 ALA A C 1
ATOM 685 O O . ALA A 1 90 ? 4.445 -4.807 -5.835 1.00 86.94 90 ALA A O 1
ATOM 686 N N . LEU A 1 91 ? 5.547 -5.724 -4.113 1.00 89.62 91 LEU A N 1
ATOM 687 C CA . LEU A 1 91 ? 6.377 -4.552 -3.844 1.00 89.62 91 LEU A CA 1
ATOM 688 C C . LEU A 1 91 ? 7.390 -4.306 -4.966 1.00 89.62 91 LEU A C 1
ATOM 690 O O . LEU A 1 91 ? 7.590 -3.160 -5.362 1.00 89.62 91 LEU A O 1
ATOM 694 N N . ARG A 1 92 ? 7.948 -5.365 -5.559 1.00 88.81 92 ARG A N 1
ATOM 695 C CA . ARG A 1 92 ? 8.793 -5.267 -6.754 1.00 88.81 92 ARG A CA 1
ATOM 696 C C . ARG A 1 92 ? 8.023 -4.682 -7.937 1.00 88.81 92 ARG A C 1
ATOM 698 O O . ARG A 1 92 ? 8.551 -3.805 -8.614 1.00 88.81 92 ARG A O 1
ATOM 705 N N . TRP A 1 93 ? 6.775 -5.099 -8.155 1.00 85.62 93 TRP A N 1
ATOM 706 C CA . TRP A 1 93 ? 5.901 -4.503 -9.175 1.00 85.62 93 TRP A CA 1
ATOM 707 C C . TRP A 1 93 ? 5.608 -3.026 -8.909 1.00 85.62 93 TRP A C 1
ATOM 709 O O . TRP A 1 93 ? 5.686 -2.207 -9.823 1.00 85.62 93 TRP A O 1
ATOM 719 N N . LEU A 1 94 ? 5.305 -2.674 -7.658 1.00 87.75 94 LEU A N 1
ATOM 720 C CA . LEU A 1 94 ? 4.995 -1.298 -7.281 1.00 87.75 94 LEU A CA 1
ATOM 721 C C . LEU A 1 94 ? 6.198 -0.369 -7.492 1.00 87.75 94 LEU A C 1
ATOM 723 O O . LEU A 1 94 ? 6.035 0.722 -8.038 1.00 87.75 94 LEU A O 1
ATOM 727 N N . VAL A 1 95 ? 7.391 -0.794 -7.071 1.00 88.62 95 VAL A N 1
ATOM 728 C CA . VAL A 1 95 ? 8.616 0.024 -7.099 1.00 88.62 95 VAL A CA 1
ATOM 729 C C . VAL A 1 95 ? 9.332 -0.070 -8.457 1.00 88.62 95 VAL A C 1
ATOM 731 O O . VAL A 1 95 ? 10.049 0.848 -8.845 1.00 88.62 95 VAL A O 1
ATOM 734 N N . GLY A 1 96 ? 9.127 -1.152 -9.213 1.00 85.19 96 GLY A N 1
ATOM 735 C CA . GLY A 1 96 ? 9.790 -1.418 -10.496 1.00 85.19 96 GLY A CA 1
ATOM 736 C C . GLY A 1 96 ? 11.238 -1.911 -10.371 1.00 85.19 96 GLY A C 1
ATOM 737 O O . GLY A 1 96 ? 11.964 -1.956 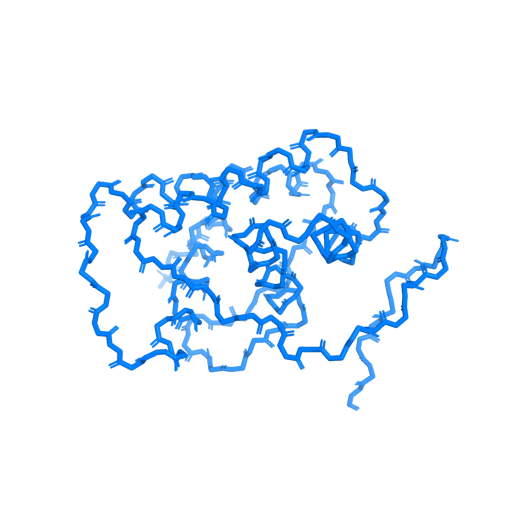-11.362 1.00 85.19 96 GLY A O 1
ATOM 738 N N . ARG A 1 97 ? 11.679 -2.254 -9.156 1.00 85.94 97 ARG A N 1
ATOM 739 C CA . ARG A 1 97 ? 13.014 -2.779 -8.830 1.00 85.94 97 ARG A CA 1
ATOM 740 C C . ARG A 1 97 ? 12.959 -3.611 -7.556 1.00 85.94 97 ARG A C 1
ATOM 742 O O . ARG A 1 97 ? 11.937 -3.620 -6.873 1.00 85.94 97 ARG A O 1
ATOM 749 N N . GLU A 1 98 ? 14.059 -4.287 -7.231 1.00 88.94 98 GLU A N 1
ATOM 750 C CA . GLU A 1 98 ? 14.169 -5.010 -5.965 1.00 88.94 98 GLU A CA 1
ATOM 751 C C . GLU A 1 98 ? 14.041 -4.025 -4.786 1.00 88.94 98 GLU A C 1
ATOM 753 O O . GLU A 1 98 ? 14.843 -3.089 -4.687 1.00 88.94 98 GLU A O 1
ATOM 758 N N . PRO A 1 99 ? 13.024 -4.180 -3.918 1.00 89.31 99 PRO A N 1
ATOM 759 C CA . PRO A 1 99 ? 12.820 -3.265 -2.807 1.00 89.31 99 PRO A CA 1
ATOM 760 C C . PRO A 1 99 ? 13.871 -3.521 -1.726 1.00 89.31 99 PRO A C 1
ATOM 762 O O . PRO A 1 99 ? 14.096 -4.665 -1.333 1.00 89.31 99 PRO A O 1
ATOM 765 N N . ASN A 1 100 ? 14.487 -2.455 -1.215 1.00 91.88 100 ASN A N 1
ATOM 766 C CA . ASN A 1 100 ? 15.376 -2.545 -0.057 1.00 91.88 100 ASN A CA 1
ATOM 767 C C . ASN A 1 100 ? 14.579 -2.742 1.248 1.00 91.88 100 ASN A C 1
ATOM 769 O O . ASN A 1 100 ? 13.351 -2.610 1.273 1.00 91.88 100 ASN A O 1
ATOM 773 N N . ASP A 1 101 ? 15.284 -3.030 2.342 1.00 93.62 101 ASP A N 1
ATOM 774 C CA . ASP A 1 101 ? 14.650 -3.324 3.633 1.00 93.62 101 ASP A CA 1
ATOM 775 C C . ASP A 1 101 ? 13.832 -2.147 4.179 1.00 93.62 101 ASP A C 1
ATOM 777 O O . ASP A 1 101 ? 12.727 -2.351 4.668 1.00 93.62 101 ASP A O 1
ATOM 781 N N . ASN A 1 102 ? 14.276 -0.906 3.966 1.00 94.25 102 ASN A N 1
ATOM 782 C CA . ASN A 1 102 ? 13.525 0.279 4.388 1.00 94.25 102 ASN A CA 1
ATOM 783 C C . ASN A 1 102 ? 12.160 0.393 3.681 1.00 94.25 102 ASN A C 1
ATOM 785 O O . ASN A 1 102 ? 11.144 0.709 4.309 1.00 94.25 102 ASN A O 1
ATOM 789 N N . ILE A 1 103 ? 12.115 0.087 2.377 1.00 92.75 103 ILE A N 1
ATOM 790 C CA . ILE A 1 103 ? 10.863 0.071 1.613 1.00 92.75 103 ILE A CA 1
ATOM 791 C C . ILE A 1 103 ? 9.936 -1.034 2.125 1.00 92.75 103 ILE A C 1
ATOM 793 O O . ILE A 1 103 ? 8.742 -0.798 2.333 1.00 92.75 103 ILE A O 1
ATOM 797 N N . ARG A 1 104 ? 10.492 -2.227 2.357 1.00 94.69 104 ARG A N 1
ATOM 798 C CA . ARG A 1 104 ? 9.754 -3.388 2.870 1.00 94.69 104 ARG A CA 1
ATOM 799 C C . ARG A 1 104 ? 9.159 -3.104 4.251 1.00 94.69 104 ARG A C 1
ATOM 801 O O . ARG A 1 104 ? 7.974 -3.356 4.468 1.00 94.69 104 ARG A O 1
ATOM 808 N N . ASP A 1 105 ? 9.942 -2.539 5.159 1.00 95.25 105 ASP A N 1
ATOM 809 C CA . ASP A 1 105 ? 9.512 -2.276 6.530 1.00 95.25 105 ASP A CA 1
ATOM 810 C C . ASP A 1 105 ? 8.435 -1.197 6.589 1.00 95.25 105 ASP A C 1
ATOM 812 O O . ASP A 1 105 ? 7.402 -1.383 7.233 1.00 95.25 105 ASP A O 1
ATOM 816 N N . THR A 1 106 ? 8.600 -0.101 5.848 1.00 94.44 106 THR A N 1
ATOM 817 C CA . THR A 1 106 ? 7.601 0.977 5.843 1.00 94.44 106 THR A CA 1
ATOM 818 C C . THR A 1 106 ? 6.282 0.523 5.205 1.00 94.44 106 THR A C 1
ATOM 820 O O . THR A 1 106 ? 5.209 0.862 5.707 1.00 94.44 106 THR A O 1
ATOM 823 N N . ALA A 1 107 ? 6.332 -0.287 4.140 1.00 92.94 107 ALA A N 1
ATOM 824 C CA . ALA A 1 107 ? 5.133 -0.862 3.528 1.00 92.94 107 ALA A CA 1
ATOM 825 C C . ALA A 1 107 ? 4.389 -1.806 4.493 1.00 92.94 107 ALA A C 1
ATOM 827 O O . ALA A 1 107 ? 3.160 -1.745 4.587 1.00 92.94 107 ALA A O 1
ATOM 828 N N . ARG A 1 108 ? 5.117 -2.631 5.262 1.00 94.75 108 ARG A N 1
ATOM 829 C CA . ARG A 1 108 ? 4.533 -3.473 6.324 1.00 94.75 108 ARG A CA 1
ATOM 830 C C . ARG A 1 108 ? 3.907 -2.641 7.434 1.00 94.75 108 ARG A C 1
ATOM 832 O O . ARG A 1 108 ? 2.778 -2.917 7.827 1.00 94.75 108 ARG A O 1
ATOM 839 N N . LEU A 1 109 ? 4.603 -1.610 7.914 1.00 94.50 109 LEU A N 1
ATOM 840 C CA . LEU A 1 109 ? 4.083 -0.711 8.947 1.00 94.50 109 LEU A CA 1
ATOM 841 C C . LEU A 1 109 ? 2.789 -0.023 8.499 1.00 94.50 109 LEU A C 1
ATOM 843 O O . LEU A 1 109 ? 1.850 0.072 9.288 1.00 94.50 109 LEU A O 1
ATOM 847 N N . ALA A 1 110 ? 2.711 0.412 7.238 1.00 91.94 110 ALA A N 1
ATOM 848 C CA . ALA A 1 110 ? 1.477 0.942 6.670 1.00 91.94 110 ALA A CA 1
ATOM 849 C C . ALA A 1 110 ? 0.365 -0.115 6.679 1.00 91.94 110 ALA A C 1
ATOM 851 O O . ALA A 1 110 ? -0.695 0.120 7.258 1.00 91.94 110 ALA A O 1
ATOM 852 N N . ALA A 1 111 ? 0.619 -1.299 6.119 1.00 90.69 111 ALA A N 1
ATOM 853 C CA . ALA A 1 111 ? -0.359 -2.383 6.051 1.00 90.69 111 ALA A CA 1
ATOM 854 C C . ALA A 1 111 ? -0.909 -2.797 7.428 1.00 90.69 111 ALA A C 1
ATOM 856 O O . ALA A 1 111 ? -2.122 -2.975 7.593 1.00 90.69 111 ALA A O 1
ATOM 857 N N . PHE A 1 112 ? -0.036 -2.906 8.431 1.00 90.56 112 PHE A N 1
ATOM 858 C CA . PHE A 1 112 ? -0.430 -3.249 9.794 1.00 90.56 112 PHE A CA 1
ATOM 859 C C . PHE A 1 112 ? -1.197 -2.125 10.482 1.00 90.56 112 PHE A C 1
ATOM 861 O O . PHE A 1 112 ? -2.195 -2.416 11.132 1.00 90.56 112 PHE A O 1
ATOM 868 N N . ALA A 1 113 ? -0.834 -0.856 10.282 1.00 89.94 113 ALA A N 1
ATOM 869 C CA . ALA A 1 113 ? -1.591 0.257 10.856 1.00 89.94 113 ALA A CA 1
ATOM 870 C C . ALA A 1 113 ? -3.042 0.304 10.338 1.00 89.94 113 ALA A C 1
ATOM 872 O O . ALA A 1 113 ? -3.969 0.571 11.103 1.00 89.94 113 ALA A O 1
ATOM 873 N N . PHE A 1 114 ? -3.265 -0.021 9.060 1.00 85.81 114 PHE A N 1
ATOM 874 C CA . PHE A 1 114 ? -4.621 -0.195 8.527 1.00 85.81 114 PHE A CA 1
ATOM 875 C C . PHE A 1 114 ? -5.340 -1.410 9.132 1.00 85.81 114 PHE A C 1
ATOM 877 O O . PHE A 1 114 ? -6.516 -1.292 9.476 1.00 85.81 114 PHE A O 1
ATOM 884 N N . SER A 1 115 ? -4.639 -2.532 9.337 1.00 85.56 115 SER A N 1
ATOM 885 C CA . SER A 1 115 ? -5.203 -3.721 10.002 1.00 85.56 115 SER A CA 1
ATOM 886 C C . SER A 1 115 ? -5.644 -3.403 11.433 1.00 85.56 115 SER A C 1
ATOM 888 O O . SER A 1 115 ? -6.770 -3.692 11.833 1.00 85.56 115 SER A O 1
ATOM 890 N N . GLU A 1 116 ? -4.800 -2.702 12.195 1.00 85.06 116 GLU A N 1
ATOM 891 C CA . GLU A 1 116 ? -5.103 -2.268 13.559 1.00 85.06 116 GLU A CA 1
ATOM 892 C C . GLU A 1 116 ? -6.307 -1.324 13.620 1.00 85.06 116 GLU A C 1
ATOM 894 O O . GLU A 1 116 ? -7.058 -1.351 14.604 1.00 85.06 116 GLU A O 1
ATOM 899 N N . ALA A 1 117 ? -6.484 -0.494 12.587 1.00 81.19 117 ALA A N 1
ATOM 900 C CA . ALA A 1 117 ? -7.637 0.380 12.403 1.00 81.19 117 ALA A CA 1
ATOM 901 C C . ALA A 1 117 ? -8.912 -0.373 11.974 1.00 81.19 117 ALA A C 1
ATOM 903 O O . ALA A 1 117 ? -9.986 0.226 11.950 1.00 81.19 117 ALA A O 1
ATOM 904 N N . GLY A 1 118 ? -8.825 -1.680 11.718 1.00 77.00 118 GLY A N 1
ATOM 905 C CA . GLY A 1 118 ? -9.951 -2.531 11.340 1.00 77.00 118 GLY A CA 1
ATOM 906 C C . GLY A 1 118 ? -10.203 -2.593 9.836 1.00 77.00 118 GLY A C 1
ATOM 907 O O . GLY A 1 118 ? -11.262 -3.067 9.436 1.00 77.00 118 GLY A O 1
ATOM 908 N N . TRP A 1 119 ? -9.263 -2.124 9.011 1.00 78.69 119 TRP A N 1
ATOM 909 C CA . TRP A 1 119 ? -9.319 -2.280 7.562 1.00 78.69 119 TRP A CA 1
ATOM 910 C C . TRP A 1 119 ? -8.472 -3.459 7.121 1.00 78.69 119 TRP A C 1
ATOM 912 O O . TRP A 1 119 ? -7.242 -3.415 7.160 1.00 78.69 119 TRP A O 1
ATOM 922 N N . THR A 1 120 ? -9.153 -4.492 6.652 1.00 74.00 120 THR A N 1
ATOM 923 C CA . THR A 1 120 ? -8.541 -5.632 5.985 1.00 74.00 120 THR A CA 1
ATOM 924 C C . THR A 1 120 ? -8.769 -5.522 4.489 1.00 74.00 120 THR A C 1
ATOM 926 O O . THR A 1 120 ? -9.850 -5.137 4.045 1.00 74.00 120 THR A O 1
ATOM 929 N N . TRP A 1 121 ? -7.754 -5.850 3.701 1.00 72.94 121 TRP A N 1
ATOM 930 C CA . TRP A 1 121 ? -7.932 -6.036 2.264 1.00 72.94 121 TRP A CA 1
ATOM 931 C C . TRP A 1 121 ? -8.213 -7.509 1.998 1.00 72.94 121 TRP A C 1
ATOM 933 O O . TRP A 1 121 ? -7.596 -8.371 2.620 1.00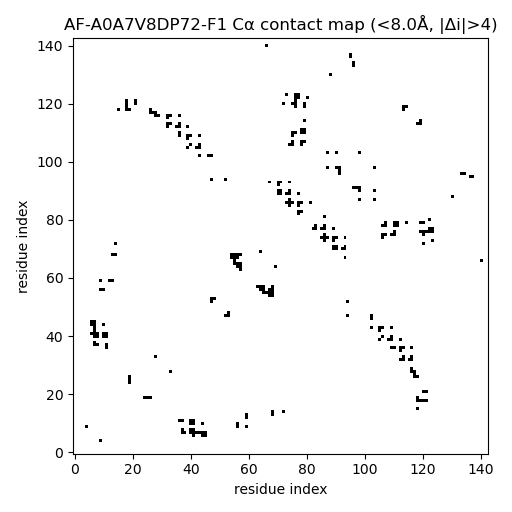 72.94 121 TRP A O 1
ATOM 943 N N . GLY A 1 122 ? -9.148 -7.813 1.100 1.00 61.59 122 GLY A N 1
ATOM 944 C CA . GLY A 1 122 ? -9.357 -9.182 0.654 1.00 61.59 122 GLY A CA 1
ATOM 945 C C . GLY A 1 122 ? -8.077 -9.721 0.024 1.00 61.59 122 GLY A C 1
ATOM 946 O O . GLY A 1 122 ? -7.387 -8.988 -0.689 1.00 61.59 122 GLY A O 1
ATOM 947 N N . ALA A 1 123 ? -7.774 -10.997 0.286 1.00 52.00 123 ALA A N 1
ATOM 948 C CA . ALA A 1 123 ? -6.634 -11.678 -0.314 1.00 52.00 123 ALA A CA 1
ATOM 949 C C . ALA A 1 123 ? -6.604 -11.409 -1.829 1.00 52.00 123 ALA A C 1
ATOM 951 O O . ALA A 1 123 ? -7.664 -11.426 -2.469 1.00 52.00 123 ALA A O 1
ATOM 952 N N . PRO A 1 124 ? -5.430 -11.137 -2.426 1.00 47.59 124 PRO A N 1
ATOM 953 C CA . PRO A 1 124 ? -5.355 -10.880 -3.849 1.00 47.59 124 PRO A CA 1
ATOM 954 C C . PRO A 1 124 ? -5.834 -12.131 -4.597 1.00 47.59 124 PRO A C 1
ATOM 956 O O . PRO A 1 124 ? -5.083 -13.077 -4.789 1.00 47.59 124 PRO A O 1
ATOM 959 N N . ASN A 1 125 ? -7.073 -12.107 -5.096 1.00 39.66 125 ASN A N 1
ATOM 960 C CA . ASN A 1 125 ? -7.561 -13.029 -6.132 1.00 39.66 125 ASN A CA 1
ATOM 961 C C . ASN A 1 125 ? -6.882 -12.760 -7.490 1.00 39.66 125 ASN A C 1
ATOM 963 O O . ASN A 1 125 ? -7.305 -13.279 -8.521 1.00 39.66 125 ASN A O 1
ATOM 967 N N . VAL A 1 126 ? -5.858 -11.903 -7.515 1.00 41.16 126 VAL A N 1
ATOM 968 C CA . VAL A 1 126 ? -5.083 -11.608 -8.709 1.00 41.16 126 VAL A CA 1
ATOM 969 C C . VAL A 1 126 ? -4.274 -12.867 -9.025 1.00 41.16 126 VAL A C 1
ATOM 971 O O . VAL A 1 126 ? -3.493 -13.298 -8.171 1.00 41.16 126 VAL A O 1
ATOM 974 N N . PRO A 1 127 ? -4.441 -13.478 -10.215 1.00 40.34 127 PRO A N 1
ATOM 975 C CA . PRO A 1 127 ? -3.553 -14.547 -10.645 1.00 40.34 127 PRO A CA 1
ATOM 976 C C . PRO A 1 127 ? -2.125 -14.044 -10.476 1.00 40.34 127 PRO A C 1
ATOM 978 O O . PRO A 1 127 ? -1.844 -12.910 -10.869 1.00 40.34 127 PRO A O 1
ATOM 981 N N . ARG A 1 128 ? -1.248 -14.850 -9.862 1.00 48.19 128 ARG A N 1
ATOM 982 C CA . ARG A 1 128 ? 0.181 -14.539 -9.747 1.00 48.19 128 ARG A CA 1
ATOM 98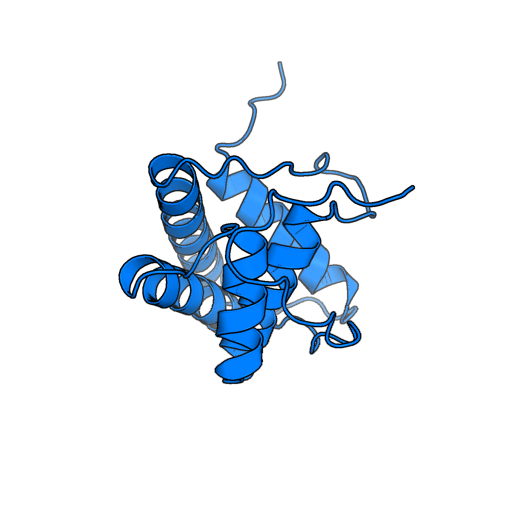3 C C . ARG A 1 128 ? 0.692 -14.234 -11.155 1.00 48.19 128 ARG A C 1
ATOM 985 O O . ARG A 1 128 ? 0.947 -15.156 -11.926 1.00 48.19 128 ARG A O 1
ATOM 992 N N . ALA A 1 129 ? 0.763 -12.955 -11.523 1.00 46.50 129 ALA A N 1
ATOM 993 C CA . ALA A 1 129 ? 1.396 -12.569 -12.767 1.00 46.50 129 ALA A CA 1
ATOM 994 C C . ALA A 1 129 ? 2.841 -13.068 -12.656 1.00 46.50 129 ALA A C 1
ATOM 996 O O . ALA A 1 129 ? 3.444 -12.868 -11.594 1.00 46.50 129 ALA A O 1
ATOM 997 N N . PRO A 1 130 ? 3.376 -13.765 -13.675 1.00 50.62 130 PRO A N 1
ATOM 998 C CA . PRO A 1 130 ? 4.757 -14.216 -13.631 1.00 50.62 130 PRO A CA 1
ATOM 999 C C . PRO A 1 130 ? 5.638 -13.013 -13.298 1.00 50.62 130 PRO A C 1
ATOM 1001 O O . PRO A 1 130 ? 5.444 -11.928 -13.856 1.00 50.62 130 PRO A O 1
ATOM 1004 N N . GLU A 1 131 ? 6.537 -13.187 -12.326 1.00 45.66 131 GLU A N 1
ATOM 1005 C CA . GLU A 1 131 ? 7.446 -12.119 -11.923 1.00 45.66 131 GLU A CA 1
ATOM 1006 C C . GLU A 1 131 ? 8.153 -11.572 -13.174 1.00 45.66 131 GLU A C 1
ATOM 1008 O O . GLU A 1 131 ? 8.616 -12.358 -14.009 1.00 45.66 131 GLU A O 1
ATOM 1013 N N . PRO A 1 132 ? 8.216 -10.243 -13.353 1.00 47.34 132 PRO A N 1
ATOM 1014 C CA . PRO A 1 132 ? 8.855 -9.677 -14.521 1.00 47.34 132 PRO A CA 1
ATOM 1015 C C . PRO A 1 132 ? 10.354 -9.995 -14.436 1.00 47.34 132 PRO A C 1
ATOM 1017 O O . PRO A 1 132 ? 10.947 -9.849 -13.360 1.00 47.34 132 PRO A O 1
ATOM 1020 N N . PRO A 1 133 ? 10.994 -10.415 -15.541 1.00 51.06 133 PRO A N 1
ATOM 1021 C CA . PRO A 1 133 ? 12.430 -10.636 -15.568 1.00 51.06 133 PRO A CA 1
ATOM 1022 C C . PRO A 1 133 ? 13.174 -9.383 -15.102 1.00 51.06 133 PRO A C 1
ATOM 1024 O O . PRO A 1 133 ? 12.838 -8.259 -15.491 1.00 51.06 133 PRO A O 1
ATOM 1027 N N . TYR A 1 134 ? 14.195 -9.585 -14.271 1.00 43.72 134 TYR A N 1
ATOM 1028 C CA . TYR A 1 134 ? 15.026 -8.513 -13.732 1.00 43.72 134 TYR A CA 1
ATOM 1029 C C . TYR A 1 134 ? 15.531 -7.590 -14.859 1.00 43.72 134 TYR A C 1
ATOM 1031 O O . TYR A 1 134 ? 16.119 -8.060 -15.832 1.00 43.72 134 TYR A O 1
ATOM 1039 N N . GLY A 1 135 ? 15.294 -6.278 -14.740 1.00 46.69 135 GLY A N 1
ATOM 1040 C CA . GLY A 1 135 ? 15.735 -5.278 -15.724 1.00 46.69 135 GLY A CA 1
ATOM 1041 C C . GLY A 1 135 ? 14.728 -4.908 -16.824 1.00 46.69 135 GLY A C 1
ATOM 1042 O O . GLY A 1 135 ? 15.063 -4.092 -17.685 1.00 46.69 135 GLY A O 1
ATOM 1043 N N . MET A 1 136 ? 13.498 -5.433 -16.812 1.00 42.97 136 MET A N 1
ATOM 1044 C CA . MET A 1 136 ? 12.448 -4.929 -17.707 1.00 42.97 136 MET A CA 1
ATOM 1045 C C . MET A 1 136 ? 11.935 -3.551 -17.263 1.00 42.97 136 MET A C 1
ATOM 1047 O O . MET A 1 136 ? 11.594 -3.335 -16.102 1.00 42.97 136 MET A O 1
ATOM 1051 N N . LYS A 1 137 ? 11.850 -2.606 -18.212 1.00 44.81 137 LYS A N 1
ATOM 1052 C CA . LYS A 1 137 ? 11.143 -1.331 -18.012 1.00 44.81 137 LYS A CA 1
ATOM 1053 C C . LYS A 1 137 ? 9.677 -1.613 -17.688 1.00 44.81 137 LYS A C 1
ATOM 1055 O O . LYS A 1 137 ? 9.099 -2.518 -18.283 1.00 44.81 137 LYS A O 1
ATOM 1060 N N . ALA A 1 138 ? 9.090 -0.805 -16.799 1.00 43.38 138 ALA A N 1
ATOM 1061 C CA . ALA A 1 138 ? 7.674 -0.869 -16.449 1.00 43.38 138 ALA A CA 1
ATOM 1062 C C . ALA A 1 138 ? 6.819 -0.985 -17.720 1.00 43.38 138 ALA A C 1
ATOM 1064 O O . ALA A 1 138 ? 6.758 -0.058 -18.533 1.00 43.38 138 ALA A O 1
ATOM 1065 N N . VAL A 1 139 ? 6.220 -2.158 -17.917 1.00 46.56 139 VAL A N 1
ATOM 1066 C CA . VAL A 1 139 ? 5.348 -2.411 -19.058 1.00 46.56 139 VAL A CA 1
ATOM 1067 C C . VAL A 1 139 ? 4.053 -1.669 -18.758 1.00 46.56 139 VAL A C 1
ATOM 1069 O O . VAL A 1 139 ? 3.404 -1.938 -17.747 1.00 46.56 139 VAL A O 1
ATOM 1072 N N . ARG A 1 140 ? 3.709 -0.679 -19.591 1.00 37.38 140 ARG A N 1
ATOM 1073 C CA . ARG A 1 140 ? 2.383 -0.055 -19.522 1.00 37.38 140 ARG A CA 1
ATOM 1074 C C . ARG A 1 140 ? 1.332 -1.166 -19.651 1.00 37.38 140 ARG A C 1
ATOM 1076 O O . ARG A 1 140 ? 1.552 -2.076 -20.450 1.00 37.38 140 ARG A O 1
ATOM 1083 N N . PRO A 1 141 ? 0.218 -1.105 -18.908 1.00 31.16 141 PRO A N 1
ATOM 1084 C CA . PRO A 1 141 ? -0.878 -2.032 -19.137 1.00 31.16 141 PRO A CA 1
ATOM 1085 C C . PRO A 1 141 ? -1.307 -1.929 -20.602 1.00 31.16 141 PRO A C 1
ATOM 1087 O O . PRO A 1 141 ? -1.464 -0.821 -21.118 1.00 31.16 141 PRO A O 1
ATOM 1090 N N . VAL A 1 142 ? -1.432 -3.078 -21.262 1.00 38.62 142 VAL A N 1
ATOM 1091 C CA . VAL A 1 142 ? -2.129 -3.178 -22.545 1.00 38.62 142 VAL A CA 1
ATOM 1092 C C . VAL A 1 142 ? -3.612 -2.950 -22.251 1.00 38.62 142 VAL A C 1
ATOM 1094 O O . VAL A 1 142 ? -4.110 -3.486 -21.259 1.00 38.62 142 VAL A O 1
ATOM 1097 N N . GLU A 1 143 ? -4.229 -2.086 -23.060 1.00 35.84 143 GLU A N 1
ATOM 1098 C CA . GLU A 1 143 ? -5.645 -1.687 -23.010 1.00 35.84 143 GLU A CA 1
ATOM 1099 C C . GLU A 1 143 ? -6.615 -2.872 -22.908 1.00 35.84 143 GLU A C 1
ATOM 1101 O O . GLU A 1 143 ? -6.344 -3.928 -23.531 1.00 35.84 143 GLU A O 1
#